Protein AF-A0A9Q4D2N9-F1 (afdb_monomer_lite)

Secondary structure (DSSP, 8-state):
----------------------PPPPPPTT--S-EEEEEE--TTSTT-SSSS-EEEEE--SSS----TT-------TT-

Radius of gyration: 26.05 Å; chains: 1; bounding box: 30×87×44 Å

Structure (mmCIF, N/CA/C/O backbone):
data_AF-A0A9Q4D2N9-F1
#
_entry.id   AF-A0A9Q4D2N9-F1
#
loop_
_atom_site.group_PDB
_atom_site.id
_atom_site.type_symbol
_atom_site.label_atom_id
_atom_site.label_alt_id
_atom_site.label_comp_id
_atom_site.label_asym_id
_atom_site.label_entity_id
_atom_site.label_seq_id
_atom_site.pdbx_PDB_ins_code
_atom_site.Cartn_x
_atom_site.Cartn_y
_atom_site.Cartn_z
_atom_site.occupancy
_atom_site.B_iso_or_equiv
_atom_site.auth_seq_id
_atom_site.auth_comp_id
_atom_site.auth_asym_id
_atom_site.auth_atom_id
_atom_site.pdbx_PDB_model_num
ATOM 1 N N . MET A 1 1 ? -2.588 -79.238 22.637 1.00 41.16 1 MET A N 1
ATOM 2 C CA . MET A 1 1 ? -1.420 -78.332 22.690 1.00 41.16 1 MET A CA 1
ATOM 3 C C . MET A 1 1 ? -1.911 -76.898 22.583 1.00 41.16 1 MET A C 1
ATOM 5 O O . MET A 1 1 ? -2.732 -76.613 21.725 1.00 41.16 1 MET A O 1
ATOM 9 N N . LYS A 1 2 ? -1.468 -76.042 23.513 1.00 40.03 2 LYS A N 1
ATOM 10 C CA . LYS A 1 2 ? -1.612 -74.576 23.481 1.00 40.03 2 LYS A CA 1
ATOM 11 C C . LYS A 1 2 ? -0.981 -74.028 22.190 1.00 40.03 2 LYS A C 1
ATOM 13 O O . LYS A 1 2 ? 0.004 -74.612 21.745 1.00 40.03 2 LYS A O 1
ATOM 18 N N . THR A 1 3 ? -1.469 -72.907 21.648 1.00 37.78 3 THR A N 1
ATOM 19 C CA . THR A 1 3 ? -0.780 -71.592 21.704 1.00 37.78 3 THR A CA 1
ATOM 20 C C . THR A 1 3 ? -1.596 -70.506 20.978 1.00 37.78 3 THR A C 1
ATOM 22 O O . THR A 1 3 ? -2.091 -70.692 19.873 1.00 37.78 3 THR A O 1
ATOM 25 N N . THR A 1 4 ? -1.746 -69.384 21.675 1.00 51.09 4 THR A N 1
ATOM 26 C CA . THR A 1 4 ? -2.442 -68.125 21.375 1.00 51.09 4 THR A CA 1
ATOM 27 C C . THR A 1 4 ? -1.686 -67.256 20.357 1.00 51.09 4 THR A C 1
ATOM 29 O O . THR A 1 4 ? -0.464 -67.174 20.452 1.00 51.09 4 THR A O 1
ATOM 32 N N . HIS A 1 5 ? -2.376 -66.485 19.500 1.00 37.50 5 HIS A N 1
ATOM 33 C CA . HIS A 1 5 ? -1.749 -65.403 18.717 1.00 37.50 5 HIS A CA 1
ATOM 34 C C . HIS A 1 5 ? -2.529 -64.072 18.791 1.00 37.50 5 HIS A C 1
ATOM 36 O O . HIS A 1 5 ? -3.505 -63.849 18.091 1.00 37.50 5 HIS A O 1
ATOM 42 N N . ARG A 1 6 ? -2.057 -63.244 19.736 1.00 48.47 6 ARG A N 1
ATOM 43 C CA . ARG A 1 6 ? -1.861 -61.776 19.760 1.00 48.47 6 ARG A CA 1
ATOM 44 C C . ARG A 1 6 ? -2.817 -60.861 18.967 1.00 48.47 6 ARG A C 1
ATOM 46 O O . ARG A 1 6 ? -2.824 -60.862 17.744 1.00 48.47 6 ARG A O 1
ATOM 53 N N . LEU A 1 7 ? -3.483 -59.969 19.714 1.00 49.72 7 LEU A N 1
ATOM 54 C CA . LEU A 1 7 ? -4.127 -58.747 19.223 1.00 49.72 7 LEU A CA 1
ATOM 55 C C . LEU A 1 7 ? -3.099 -57.787 18.599 1.00 49.72 7 LEU A C 1
ATOM 57 O O . LEU A 1 7 ? -2.079 -57.492 19.223 1.00 49.72 7 LEU A O 1
ATOM 61 N N . THR A 1 8 ? -3.433 -57.201 17.451 1.00 44.75 8 THR A N 1
ATOM 62 C CA . THR A 1 8 ? -2.851 -55.933 16.985 1.00 44.75 8 THR A CA 1
ATOM 63 C C . THR A 1 8 ? -3.969 -54.937 16.709 1.00 44.75 8 THR A C 1
ATOM 65 O O . THR A 1 8 ? -4.855 -55.187 15.895 1.00 44.75 8 THR A O 1
ATOM 68 N N . ALA A 1 9 ? -3.930 -53.828 17.444 1.00 49.06 9 ALA A N 1
ATOM 69 C CA . ALA A 1 9 ? -4.826 -52.690 17.329 1.00 49.06 9 ALA A CA 1
ATOM 70 C C . ALA A 1 9 ? -4.574 -51.911 16.030 1.00 49.06 9 ALA A C 1
ATOM 72 O O . ALA A 1 9 ? -3.426 -51.746 15.623 1.00 49.06 9 ALA A O 1
ATOM 73 N N . VAL A 1 10 ? -5.634 -51.359 15.439 1.00 48.50 10 VAL A N 1
ATOM 74 C CA . VAL A 1 10 ? -5.532 -50.264 14.467 1.00 48.50 10 VAL A CA 1
ATOM 75 C C . VAL A 1 10 ? -6.462 -49.158 14.949 1.00 48.50 10 VAL A C 1
ATOM 77 O O . VAL A 1 10 ? -7.677 -49.233 14.790 1.00 48.50 10 VAL A O 1
ATOM 80 N N . GLY A 1 11 ? -5.884 -48.160 15.617 1.00 47.03 11 GLY A N 1
ATOM 81 C CA . GLY A 1 11 ? -6.564 -46.903 15.904 1.00 47.03 11 GLY A CA 1
ATOM 82 C C . GLY A 1 11 ? -6.658 -46.096 14.614 1.00 47.03 11 GLY A C 1
ATOM 83 O O . GLY A 1 11 ? -5.635 -45.704 14.058 1.00 47.03 11 GLY A O 1
ATOM 84 N N . ALA A 1 12 ? -7.873 -45.877 14.121 1.00 52.09 12 ALA A N 1
ATOM 85 C CA . ALA A 1 12 ? -8.117 -44.979 13.003 1.00 52.09 12 ALA A CA 1
ATOM 86 C C . ALA A 1 12 ? -8.190 -43.540 13.532 1.00 52.09 12 ALA A C 1
ATOM 88 O O . ALA A 1 12 ? -9.228 -43.092 14.015 1.00 52.09 12 ALA A O 1
ATOM 89 N N . SER A 1 13 ? -7.072 -42.819 13.473 1.00 55.88 13 SER A N 1
ATOM 90 C CA . SER A 1 13 ? -7.047 -41.372 13.691 1.00 55.88 13 SER A CA 1
ATOM 91 C C . SER A 1 13 ? -7.707 -40.691 12.490 1.00 55.88 13 SER A C 1
ATOM 93 O O . SER A 1 13 ? -7.144 -40.674 11.396 1.00 55.88 13 SER A O 1
ATOM 95 N N . LEU A 1 14 ? -8.913 -40.152 12.672 1.00 52.78 14 LEU A N 1
ATOM 96 C CA . LEU A 1 14 ? -9.620 -39.395 11.642 1.00 52.78 14 LEU A CA 1
ATOM 97 C C . LEU A 1 14 ? -8.977 -38.004 11.518 1.00 52.78 14 LEU A C 1
ATOM 99 O O . LEU A 1 14 ? -9.245 -37.111 12.320 1.00 52.78 14 LEU A O 1
ATOM 103 N N . ALA A 1 15 ? -8.084 -37.826 10.545 1.00 54.50 15 ALA A N 1
ATOM 104 C CA . ALA A 1 15 ? -7.536 -36.515 10.215 1.00 54.50 15 ALA A CA 1
ATOM 105 C C . ALA A 1 15 ? -8.626 -35.672 9.532 1.00 54.50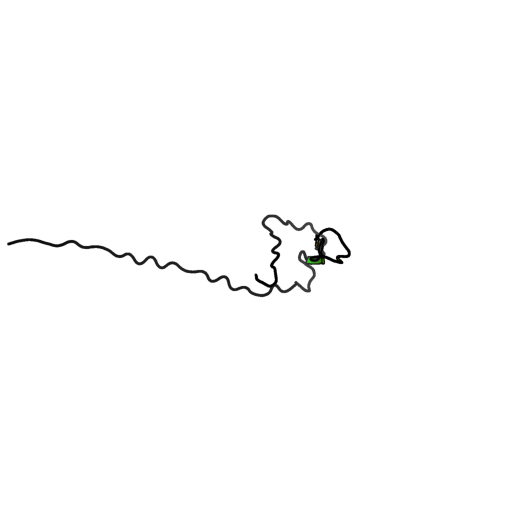 15 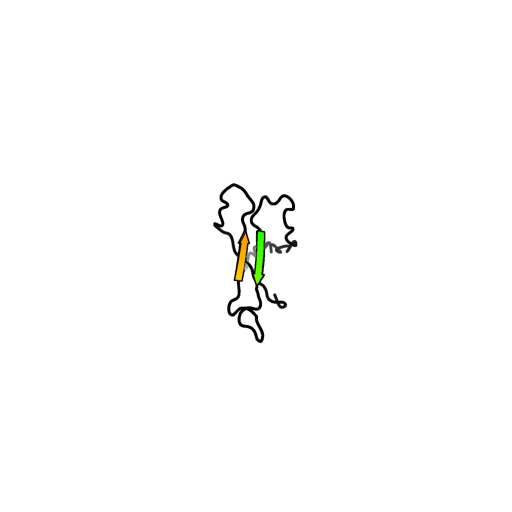ALA A C 1
ATOM 107 O O . ALA A 1 15 ? -9.010 -35.941 8.394 1.00 54.50 15 ALA A O 1
ATOM 108 N N . LEU A 1 16 ? -9.146 -34.661 10.232 1.00 54.31 16 LEU A N 1
ATOM 109 C CA . LEU A 1 16 ? -10.028 -33.653 9.647 1.00 54.31 16 LEU A CA 1
ATOM 110 C C . LEU A 1 16 ? -9.190 -32.752 8.728 1.00 54.31 16 LEU A C 1
ATOM 112 O O . LEU A 1 16 ? -8.465 -31.876 9.196 1.00 54.31 16 LEU A O 1
ATOM 116 N N . LEU A 1 17 ? -9.264 -32.981 7.416 1.00 57.97 17 LEU A N 1
ATOM 117 C CA . LEU A 1 17 ? -8.768 -32.029 6.424 1.00 57.97 17 LEU A CA 1
ATOM 118 C C . LEU A 1 17 ? -9.724 -30.827 6.394 1.00 57.97 17 LEU A C 1
ATOM 120 O O . LEU A 1 17 ? -10.793 -30.890 5.787 1.00 57.97 17 LEU A O 1
ATOM 124 N N . SER A 1 18 ? -9.346 -29.727 7.041 1.00 64.44 18 SER A N 1
ATOM 125 C CA . SER A 1 18 ? -10.021 -28.441 6.858 1.00 64.44 18 SER A CA 1
ATOM 126 C C . SER A 1 18 ? -9.716 -27.919 5.453 1.00 64.44 18 SER A C 1
ATOM 128 O O . SER A 1 18 ? -8.647 -27.362 5.209 1.00 64.44 18 SER A O 1
ATOM 130 N N . ALA A 1 19 ? -10.635 -28.113 4.507 1.00 61.38 19 ALA A N 1
ATOM 131 C CA . ALA A 1 19 ? -10.569 -27.432 3.221 1.00 61.38 19 ALA A CA 1
ATOM 132 C C . ALA A 1 19 ? -10.814 -25.932 3.452 1.00 61.38 19 ALA A C 1
ATOM 134 O O . ALA A 1 19 ? -11.905 -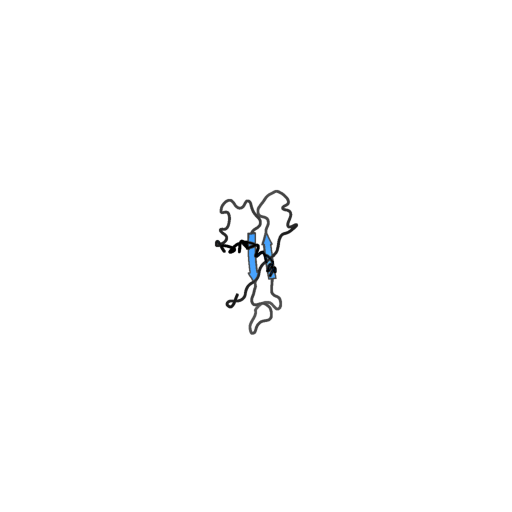25.534 3.861 1.00 61.38 19 ALA A O 1
ATOM 135 N N . ALA A 1 20 ? -9.797 -25.098 3.225 1.00 68.81 20 ALA A N 1
ATOM 136 C CA . ALA A 1 20 ? -9.953 -23.650 3.264 1.00 68.81 20 ALA A CA 1
ATOM 137 C C . ALA A 1 20 ? -10.838 -23.217 2.085 1.00 68.81 20 ALA A C 1
ATOM 139 O O . ALA A 1 20 ? -10.416 -23.252 0.929 1.00 68.81 20 ALA A O 1
ATOM 140 N N . VAL A 1 21 ? -12.085 -22.847 2.374 1.00 70.38 21 VAL A N 1
ATOM 141 C CA . VAL A 1 21 ? -12.988 -22.251 1.388 1.00 70.38 21 VAL A CA 1
ATOM 142 C C . VAL A 1 21 ? -12.484 -20.838 1.099 1.00 70.38 21 VAL A C 1
ATOM 144 O O . VAL A 1 21 ? -12.489 -19.984 1.982 1.00 70.38 21 VAL A O 1
ATOM 147 N N . ILE A 1 22 ? -12.025 -20.593 -0.129 1.00 69.06 22 ILE A N 1
ATOM 148 C CA . ILE A 1 22 ? -11.605 -19.260 -0.573 1.00 69.06 22 ILE A CA 1
ATOM 149 C C . ILE A 1 22 ? -12.869 -18.499 -0.986 1.00 69.06 22 ILE A C 1
ATOM 151 O O . ILE A 1 22 ? -13.354 -18.650 -2.105 1.00 69.06 22 ILE A O 1
ATOM 155 N N . VAL A 1 23 ? -13.433 -17.715 -0.069 1.00 75.31 23 VAL A N 1
ATOM 156 C CA . VAL A 1 23 ? -14.480 -16.734 -0.394 1.00 75.31 23 VAL A CA 1
ATOM 157 C C . VAL A 1 23 ? -13.828 -15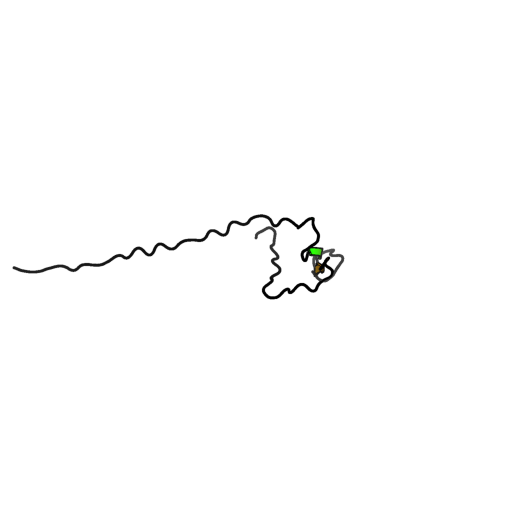.449 -0.921 1.00 75.31 23 VAL A C 1
ATOM 159 O O . VAL A 1 23 ? -12.830 -15.008 -0.348 1.00 75.31 23 VAL A O 1
ATOM 162 N N . PRO A 1 24 ? -14.342 -14.846 -2.010 1.00 72.12 24 PRO A N 1
ATOM 163 C CA . PRO A 1 24 ? -13.820 -13.581 -2.516 1.00 72.12 24 PRO A CA 1
ATOM 164 C C . PRO A 1 24 ? -14.020 -12.479 -1.471 1.00 72.12 24 PRO A C 1
ATOM 166 O O . PRO A 1 24 ? -15.107 -12.339 -0.911 1.00 72.12 24 PRO A O 1
ATOM 169 N N . ALA A 1 25 ? -12.975 -11.693 -1.211 1.00 68.00 25 ALA A N 1
ATOM 170 C CA . ALA A 1 25 ? -13.068 -10.554 -0.307 1.00 68.00 25 ALA A CA 1
ATOM 171 C C . ALA A 1 25 ? -13.976 -9.477 -0.919 1.00 68.00 25 ALA A C 1
ATOM 173 O O . ALA A 1 25 ? -13.793 -9.084 -2.074 1.00 68.00 25 ALA A O 1
ATOM 174 N N . GLN A 1 26 ? -14.955 -9.003 -0.149 1.00 68.38 26 GLN A N 1
ATOM 175 C CA . GLN A 1 26 ? -15.773 -7.849 -0.512 1.00 68.38 26 GLN A CA 1
ATOM 176 C C . GLN A 1 26 ? -15.240 -6.623 0.229 1.00 68.38 26 GLN A C 1
ATOM 178 O O . GLN A 1 26 ? -15.001 -6.693 1.431 1.00 68.38 26 GLN A O 1
ATOM 183 N N . ALA A 1 27 ? -15.047 -5.511 -0.481 1.00 66.94 27 ALA A N 1
ATOM 184 C CA . ALA A 1 27 ? -14.711 -4.244 0.161 1.00 66.94 27 ALA A CA 1
ATOM 185 C C . ALA A 1 27 ? -15.916 -3.748 0.975 1.00 66.94 27 ALA A C 1
ATOM 187 O O . ALA A 1 27 ? -17.043 -3.781 0.469 1.00 66.94 27 ALA A O 1
ATOM 188 N N . SER A 1 28 ? -15.689 -3.282 2.207 1.00 69.88 28 SER A N 1
ATOM 189 C CA . SER A 1 28 ? -16.740 -2.628 2.988 1.00 69.88 28 SER A CA 1
ATOM 190 C C . SER A 1 28 ? -17.118 -1.304 2.311 1.00 69.88 28 SER A C 1
ATOM 192 O O . SER A 1 28 ? -16.267 -0.420 2.188 1.00 69.88 28 SER A O 1
ATOM 194 N N . PRO A 1 29 ? -18.375 -1.119 1.865 1.00 70.75 29 PRO A N 1
ATOM 195 C CA . PRO A 1 29 ? -18.804 0.147 1.279 1.00 70.75 29 PRO A CA 1
ATOM 196 C C . PRO A 1 29 ? -18.907 1.265 2.325 1.00 70.75 29 PRO A C 1
ATOM 198 O O . PRO A 1 29 ? -19.064 2.424 1.950 1.00 70.75 29 PRO A O 1
ATOM 201 N N . ALA A 1 30 ? -18.845 0.930 3.619 1.00 76.94 30 ALA A N 1
ATOM 202 C CA . ALA A 1 30 ? -18.920 1.896 4.705 1.00 76.94 30 ALA A CA 1
ATOM 203 C C . ALA A 1 30 ? -17.610 2.682 4.898 1.00 76.94 30 ALA A C 1
ATOM 205 O O . ALA A 1 30 ? -17.640 3.730 5.537 1.00 76.94 30 ALA A O 1
ATOM 206 N N . GLY A 1 31 ? -16.492 2.230 4.309 1.00 75.88 31 GLY A N 1
ATOM 207 C CA . GLY A 1 31 ? -15.204 2.923 4.425 1.00 75.88 31 GLY A CA 1
ATOM 208 C C . GLY A 1 31 ?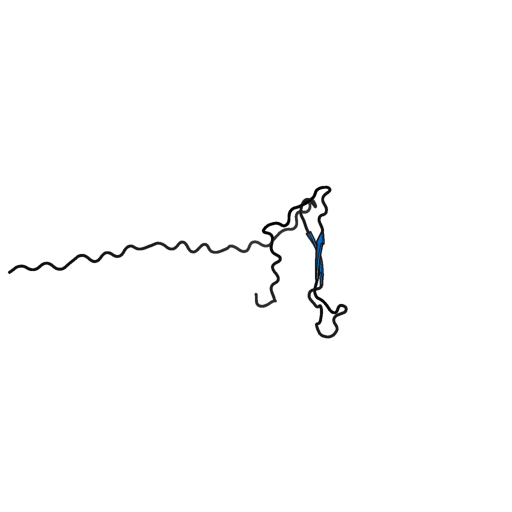 -14.661 2.926 5.855 1.00 75.88 31 GLY A C 1
ATOM 209 O O . GLY A 1 31 ? -14.028 3.885 6.276 1.00 75.88 31 GLY A O 1
ATOM 210 N N . ASP A 1 32 ? -14.954 1.873 6.605 1.00 83.19 32 ASP A N 1
ATOM 211 C CA . ASP A 1 32 ? -14.621 1.681 8.016 1.00 83.19 32 ASP A CA 1
ATOM 212 C C . ASP A 1 32 ? -13.384 0.793 8.240 1.00 83.19 32 ASP A C 1
ATOM 214 O O . ASP A 1 32 ? -12.951 0.627 9.377 1.00 83.19 32 ASP A O 1
ATOM 218 N N . ASP A 1 33 ? -12.772 0.295 7.162 1.00 88.00 33 ASP A N 1
ATOM 219 C CA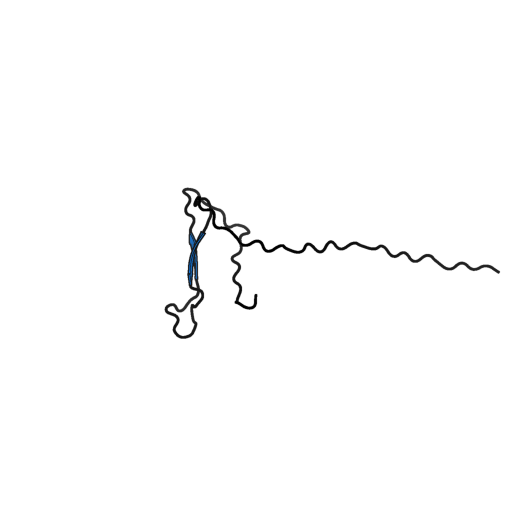 . ASP A 1 33 ? -11.602 -0.585 7.187 1.00 88.00 33 ASP A CA 1
ATOM 220 C C . ASP A 1 33 ? -10.467 -0.076 6.285 1.00 88.00 33 ASP A C 1
ATOM 222 O O . ASP A 1 33 ? -10.678 0.705 5.354 1.00 88.00 33 ASP A O 1
ATOM 226 N N . VAL A 1 34 ? -9.243 -0.562 6.532 1.00 92.69 34 VAL A N 1
ATOM 227 C CA . VAL A 1 34 ? -8.077 -0.307 5.669 1.00 92.69 34 VAL A CA 1
ATOM 228 C C . VAL A 1 34 ? -8.330 -0.858 4.265 1.00 92.69 34 VAL A C 1
ATOM 230 O O . VAL A 1 34 ? -8.698 -2.021 4.093 1.00 92.69 34 VAL A O 1
ATOM 233 N N . VAL A 1 35 ? -8.063 -0.037 3.252 1.00 92.19 35 VAL A N 1
ATOM 234 C CA . VAL A 1 35 ? -8.236 -0.377 1.834 1.00 92.19 35 VAL A CA 1
ATOM 235 C C . VAL A 1 35 ? -6.908 -0.344 1.083 1.00 92.19 35 VAL A C 1
ATOM 237 O O . VAL A 1 35 ? -5.964 0.333 1.489 1.00 92.19 35 VAL A O 1
ATOM 240 N N . ILE A 1 36 ? -6.845 -1.047 -0.050 1.00 93.38 36 ILE A N 1
ATOM 241 C CA . ILE A 1 36 ? -5.799 -0.833 -1.057 1.00 93.38 36 ILE A CA 1
ATOM 242 C C . ILE A 1 36 ? -6.267 0.310 -1.963 1.00 93.38 36 ILE A C 1
ATOM 244 O O . ILE A 1 36 ? -7.188 0.116 -2.758 1.00 93.38 36 ILE A O 1
ATOM 248 N N . SER A 1 37 ? -5.666 1.492 -1.831 1.00 93.69 37 SER A N 1
ATOM 249 C CA . SER A 1 37 ? -6.001 2.680 -2.637 1.00 93.69 37 SER A CA 1
ATOM 250 C C . SER A 1 37 ? -5.337 2.654 -4.013 1.00 93.69 37 SER A C 1
ATOM 252 O O . SER A 1 37 ? -5.944 3.069 -4.999 1.00 93.69 37 SER A O 1
ATOM 254 N N . GLU A 1 38 ? -4.123 2.109 -4.101 1.00 94.88 38 GLU A N 1
ATOM 255 C CA . GLU A 1 38 ? -3.399 1.928 -5.356 1.00 94.88 38 GLU A CA 1
ATOM 256 C C . GLU A 1 38 ? -2.541 0.658 -5.321 1.00 94.88 38 GLU A C 1
ATOM 258 O O . GLU A 1 38 ? -1.958 0.290 -4.301 1.00 94.88 38 GLU A O 1
ATOM 263 N N . ALA A 1 39 ? -2.429 -0.016 -6.464 1.00 94.94 39 ALA A N 1
ATOM 264 C CA . ALA A 1 39 ? -1.480 -1.103 -6.646 1.00 94.94 39 ALA A CA 1
ATOM 265 C C . ALA A 1 39 ? -0.805 -0.996 -8.013 1.00 94.94 39 ALA A C 1
ATOM 267 O O . ALA A 1 39 ? -1.454 -1.106 -9.055 1.00 94.94 39 ALA A O 1
ATOM 268 N N . TYR A 1 40 ? 0.521 -0.871 -8.009 1.00 95.12 40 TYR A N 1
ATOM 269 C CA . TYR A 1 40 ? 1.336 -0.948 -9.212 1.00 95.12 40 TYR A CA 1
ATOM 270 C C . TYR A 1 40 ? 2.158 -2.233 -9.203 1.00 95.12 40 TYR A C 1
ATOM 272 O O . TYR A 1 40 ? 3.246 -2.330 -8.630 1.00 95.12 40 TYR A O 1
ATOM 280 N N . THR A 1 41 ? 1.635 -3.257 -9.868 1.00 92.44 41 THR A N 1
ATOM 281 C CA . THR A 1 41 ? 2.217 -4.607 -9.852 1.00 92.44 41 THR A CA 1
ATOM 282 C C . THR A 1 41 ? 3.202 -4.847 -10.996 1.00 92.44 41 THR A C 1
ATOM 284 O O . THR A 1 41 ? 3.974 -5.808 -10.959 1.00 92.44 41 THR A O 1
ATOM 287 N N . ASN A 1 42 ? 3.253 -3.953 -11.991 1.00 92.69 42 ASN A N 1
ATOM 288 C CA . ASN A 1 42 ? 4.113 -4.095 -13.169 1.00 92.69 42 ASN A CA 1
ATOM 289 C C . ASN A 1 42 ? 5.507 -3.448 -13.022 1.00 92.69 42 ASN A C 1
ATOM 291 O O . ASN A 1 42 ? 6.277 -3.428 -13.974 1.00 92.69 42 ASN A O 1
ATOM 295 N N . GLY A 1 43 ? 5.861 -2.937 -11.840 1.00 94.81 43 GLY A N 1
ATOM 296 C CA . GLY A 1 43 ? 7.179 -2.353 -11.555 1.00 94.81 43 GLY A CA 1
ATOM 297 C C . GLY A 1 43 ? 8.354 -3.207 -12.007 1.00 94.81 43 GLY A C 1
ATOM 298 O O . GLY A 1 43 ? 8.379 -4.407 -11.723 1.00 94.81 43 GLY A O 1
ATOM 299 N N . GLY A 1 44 ? 9.288 -2.581 -12.726 1.00 93.62 44 GLY A N 1
ATOM 300 C CA . GLY A 1 44 ? 10.523 -3.207 -13.211 1.00 93.62 44 GLY A CA 1
ATOM 301 C C . GLY A 1 44 ? 10.358 -4.146 -14.413 1.00 93.62 44 GLY A C 1
ATOM 302 O O . GLY A 1 44 ? 11.350 -4.678 -14.903 1.00 93.62 44 GLY A O 1
ATOM 303 N N . SER A 1 45 ? 9.135 -4.353 -14.907 1.00 94.56 45 SER A N 1
ATOM 304 C CA . SER A 1 45 ? 8.883 -5.089 -16.150 1.00 94.56 45 SER A CA 1
ATOM 305 C C . SER A 1 45 ? 9.249 -4.257 -17.388 1.00 94.56 45 SER A C 1
ATOM 307 O O . SER A 1 45 ? 9.380 -3.033 -17.324 1.00 94.56 45 SER A O 1
ATOM 309 N N . ALA A 1 46 ? 9.355 -4.907 -18.553 1.00 95.94 46 ALA A N 1
ATOM 310 C CA . ALA A 1 46 ? 9.533 -4.205 -19.824 1.00 95.94 46 ALA A CA 1
ATOM 311 C C . ALA A 1 46 ? 8.415 -3.167 -20.045 1.00 95.94 46 ALA A C 1
ATOM 313 O O . ALA A 1 46 ? 7.233 -3.475 -19.886 1.00 95.94 46 ALA A O 1
ATOM 314 N N . ASN A 1 47 ? 8.803 -1.943 -20.419 1.00 94.00 47 ASN A N 1
ATOM 315 C CA . ASN A 1 47 ? 7.917 -0.787 -20.622 1.00 94.00 47 ASN A CA 1
ATOM 316 C C . ASN A 1 47 ? 7.111 -0.351 -19.382 1.00 94.00 47 ASN A C 1
ATOM 318 O O . ASN A 1 47 ? 6.115 0.359 -19.514 1.00 94.00 47 ASN A O 1
ATOM 322 N N . ALA A 1 48 ? 7.512 -0.763 -18.177 1.00 96.69 48 ALA A N 1
ATOM 323 C CA . ALA A 1 48 ? 6.901 -0.274 -16.951 1.00 96.69 48 ALA A CA 1
ATOM 324 C C . ALA A 1 48 ? 7.193 1.223 -16.755 1.00 96.69 48 ALA A C 1
ATOM 326 O O . ALA A 1 48 ? 8.331 1.666 -16.896 1.00 96.69 48 ALA A O 1
ATOM 327 N N . VAL A 1 49 ? 6.161 1.983 -16.382 1.00 95.12 49 VAL A N 1
ATOM 328 C CA . VAL A 1 49 ? 6.260 3.412 -16.045 1.00 95.12 49 VAL A CA 1
ATOM 329 C C . VAL A 1 49 ? 7.124 3.616 -14.799 1.00 95.12 49 VAL A C 1
ATOM 331 O O . VAL A 1 49 ? 7.983 4.493 -14.777 1.00 95.12 49 VAL A O 1
ATOM 334 N N . TYR A 1 50 ? 6.930 2.774 -13.778 1.00 95.38 50 TYR A N 1
ATOM 335 C CA . TYR A 1 50 ? 7.738 2.782 -12.560 1.00 95.38 50 TYR A CA 1
ATOM 336 C C . TYR A 1 50 ? 8.720 1.612 -12.497 1.00 95.38 50 TYR A C 1
ATOM 338 O O . TYR A 1 50 ? 8.458 0.504 -12.974 1.00 95.38 50 TYR A O 1
ATOM 346 N N . THR A 1 51 ? 9.845 1.859 -11.830 1.00 96.50 51 THR A N 1
ATOM 347 C CA . THR A 1 51 ? 10.926 0.886 -11.629 1.00 96.50 51 THR A CA 1
ATOM 348 C C . THR A 1 51 ? 10.622 -0.137 -10.539 1.00 96.50 51 THR A C 1
ATOM 350 O O . THR A 1 51 ? 11.114 -1.259 -10.610 1.00 96.50 51 THR A O 1
ATOM 353 N N . HIS A 1 52 ? 9.780 0.208 -9.563 1.00 95.44 52 HIS A N 1
ATOM 354 C CA . HIS A 1 52 ? 9.460 -0.649 -8.423 1.00 95.44 52 HIS A CA 1
ATOM 355 C C . HIS A 1 52 ? 7.974 -0.981 -8.381 1.00 95.44 52 HIS A C 1
ATOM 357 O O . HIS A 1 52 ? 7.132 -0.216 -8.851 1.00 95.44 52 HIS A O 1
ATOM 363 N N . LYS A 1 53 ? 7.667 -2.160 -7.839 1.00 94.25 53 LYS A N 1
ATOM 364 C CA . LYS A 1 53 ? 6.295 -2.561 -7.532 1.00 94.25 53 LYS A CA 1
ATOM 365 C C . LYS A 1 53 ? 5.905 -1.943 -6.196 1.00 94.25 53 LYS A C 1
ATOM 367 O O . LYS A 1 53 ? 6.741 -1.894 -5.294 1.00 94.25 53 LYS A O 1
ATOM 372 N N . PHE A 1 54 ? 4.657 -1.521 -6.063 1.00 95.06 54 PHE A N 1
ATOM 373 C CA . PHE A 1 54 ? 4.140 -1.032 -4.791 1.00 95.06 54 PHE A CA 1
ATOM 374 C C . PHE A 1 54 ? 2.658 -1.354 -4.625 1.00 95.06 54 PHE A C 1
ATOM 376 O O . PHE A 1 54 ? 1.939 -1.600 -5.597 1.00 95.06 54 PHE A O 1
ATOM 383 N N . VAL A 1 55 ? 2.232 -1.344 -3.367 1.00 96.56 55 VAL A N 1
ATOM 384 C CA . VAL A 1 55 ? 0.835 -1.356 -2.944 1.00 96.56 55 VAL A CA 1
ATOM 385 C C . VAL A 1 55 ? 0.701 -0.267 -1.891 1.00 96.56 55 VAL A C 1
ATOM 387 O O . VAL A 1 55 ? 1.479 -0.242 -0.937 1.00 96.56 55 VAL A O 1
ATOM 390 N N . GLU A 1 56 ? -0.247 0.637 -2.090 1.00 96.56 56 GLU A N 1
ATOM 391 C CA . GLU A 1 56 ? -0.609 1.661 -1.120 1.00 96.56 56 GLU A CA 1
ATOM 392 C C . GLU A 1 56 ? -1.769 1.150 -0.265 1.00 96.56 56 GLU A C 1
ATOM 394 O O . GLU A 1 56 ? -2.784 0.679 -0.783 1.00 96.56 56 GLU A O 1
ATOM 399 N N . LEU A 1 57 ? -1.591 1.229 1.054 1.00 95.81 57 LEU A N 1
ATOM 400 C CA . LEU A 1 57 ? -2.648 0.982 2.024 1.00 95.81 57 LEU A CA 1
ATOM 401 C C . LEU A 1 57 ? -3.122 2.319 2.578 1.00 95.81 57 LEU A C 1
ATOM 403 O O . LEU A 1 57 ? -2.309 3.122 3.041 1.00 95.81 57 LEU A O 1
ATOM 407 N N . TYR A 1 58 ? -4.433 2.524 2.577 1.00 94.81 58 TYR A N 1
ATOM 408 C CA . TYR A 1 58 ? -5.066 3.721 3.105 1.00 94.81 58 TYR A CA 1
ATOM 409 C C . TYR A 1 58 ? -6.027 3.357 4.234 1.00 94.81 58 TYR A C 1
ATOM 411 O O . TYR A 1 58 ? -6.846 2.450 4.097 1.00 94.81 58 TYR A O 1
ATOM 419 N N . ASN A 1 59 ? -5.916 4.070 5.355 1.00 94.69 59 ASN A N 1
ATOM 420 C CA . ASN A 1 59 ? -6.892 4.031 6.437 1.00 94.69 59 ASN A CA 1
ATOM 421 C C . ASN A 1 59 ? -7.871 5.209 6.249 1.00 94.69 59 ASN A C 1
ATOM 423 O O . ASN A 1 59 ? -7.479 6.342 6.536 1.00 94.69 59 ASN A O 1
ATOM 427 N N . PRO A 1 60 ? -9.104 4.969 5.767 1.00 92.31 60 PRO A N 1
ATOM 428 C CA . PRO A 1 60 ? -10.112 6.012 5.564 1.00 92.31 60 PRO A CA 1
ATOM 429 C C . PRO A 1 60 ? -10.780 6.501 6.859 1.00 92.31 60 PRO A C 1
ATOM 431 O O . PRO A 1 60 ? -11.630 7.385 6.800 1.00 92.31 60 PRO A O 1
ATOM 434 N N . THR A 1 61 ? -10.434 5.928 8.015 1.00 91.44 61 THR A N 1
ATOM 435 C CA . THR A 1 61 ? -11.071 6.246 9.298 1.00 91.44 61 THR A CA 1
ATOM 436 C C . THR A 1 61 ? -10.355 7.370 10.052 1.00 91.44 61 THR A C 1
ATOM 438 O O . THR A 1 61 ? -9.171 7.636 9.846 1.00 91.44 61 THR A O 1
ATOM 441 N N . ASP A 1 62 ? -11.057 7.974 11.015 1.00 94.12 62 ASP A N 1
ATOM 442 C CA . ASP A 1 62 ? -10.510 9.008 11.908 1.00 94.12 62 ASP A CA 1
ATOM 443 C C . ASP A 1 62 ? -9.740 8.430 13.113 1.00 94.12 62 ASP A C 1
ATOM 445 O O . ASP A 1 62 ? -9.412 9.145 14.063 1.00 94.12 62 ASP A O 1
ATOM 449 N N . SER A 1 63 ? -9.484 7.119 13.136 1.00 94.44 63 SER A N 1
ATOM 450 C CA . SER A 1 63 ? -8.822 6.427 14.248 1.00 94.44 63 SER A CA 1
ATOM 451 C C . SER A 1 63 ? -7.661 5.557 13.763 1.00 94.44 63 SER A C 1
ATOM 453 O O . SER A 1 63 ? -7.705 5.026 12.655 1.00 94.44 63 SER A O 1
ATOM 455 N N . PRO A 1 64 ? -6.597 5.368 14.567 1.00 94.81 64 PRO A N 1
ATOM 456 C CA . PRO A 1 64 ? -5.522 4.450 14.205 1.00 94.81 64 PRO A CA 1
ATOM 457 C C . PRO A 1 64 ? -6.028 3.009 14.057 1.00 94.81 64 PRO A C 1
ATOM 459 O O . PRO A 1 64 ? -6.725 2.504 14.935 1.00 94.81 64 PRO A O 1
ATOM 462 N N . VAL A 1 65 ? -5.607 2.327 12.989 1.00 93.94 65 VAL A N 1
ATOM 463 C CA . VAL A 1 65 ? -5.849 0.892 12.776 1.00 93.94 65 VAL A CA 1
ATOM 464 C C . VAL A 1 65 ? -4.531 0.135 12.933 1.00 93.94 65 VAL A C 1
ATOM 466 O O . VAL A 1 65 ? -3.526 0.492 12.316 1.00 93.94 65 VAL A O 1
ATOM 469 N N . SER A 1 66 ? -4.522 -0.906 13.771 1.00 95.00 66 SER A N 1
ATOM 470 C CA . SER A 1 66 ? -3.359 -1.790 13.906 1.00 95.00 66 SER A CA 1
ATOM 471 C C . SER A 1 66 ? -3.288 -2.764 12.733 1.00 95.00 66 SER A C 1
ATOM 473 O O . SER A 1 66 ? -4.281 -3.399 12.388 1.00 95.00 66 SER A O 1
ATOM 475 N N . LEU A 1 67 ? -2.091 -2.918 12.167 1.00 95.19 67 LEU A N 1
ATOM 476 C CA . LEU A 1 67 ? -1.783 -3.923 11.145 1.00 95.19 67 LEU A CA 1
ATOM 477 C C . LEU A 1 67 ? -1.089 -5.158 11.739 1.00 95.19 67 LEU A C 1
ATOM 479 O O . LEU A 1 67 ? -0.566 -5.997 11.006 1.00 95.19 67 LEU A O 1
ATOM 483 N N . GLU A 1 68 ? -1.015 -5.267 13.067 1.00 97.62 68 GLU A N 1
ATOM 484 C CA . GLU A 1 68 ? -0.379 -6.410 13.716 1.00 97.62 68 GLU A CA 1
ATOM 485 C C . GLU A 1 68 ? -1.055 -7.723 13.289 1.00 97.62 68 GLU A C 1
ATOM 487 O O . GLU A 1 68 ? -2.277 -7.858 13.310 1.00 97.62 68 GLU A O 1
ATOM 492 N N . GLY A 1 69 ? -0.246 -8.692 12.856 1.00 96.56 69 GLY A N 1
ATOM 493 C CA . GLY A 1 69 ? -0.729 -9.981 12.357 1.00 96.56 69 GLY A CA 1
ATOM 494 C C . GLY A 1 69 ? -1.295 -9.959 10.932 1.00 96.56 69 GLY A C 1
ATOM 495 O O . GLY A 1 69 ? -1.640 -11.021 10.412 1.00 96.56 69 GLY A O 1
ATOM 496 N N . TRP A 1 70 ? -1.366 -8.800 10.270 1.00 95.19 70 TRP A N 1
ATOM 497 C CA . TRP A 1 70 ? -1.799 -8.721 8.875 1.00 95.19 70 TRP A CA 1
ATOM 498 C C . TRP A 1 70 ? -0.702 -9.198 7.925 1.00 95.19 70 TRP A C 1
ATOM 500 O O . TRP A 1 70 ? 0.495 -9.104 8.197 1.00 95.19 70 TRP A O 1
ATOM 510 N N . SER A 1 71 ? -1.120 -9.690 6.761 1.00 94.25 71 SER A N 1
ATOM 511 C CA . SER A 1 71 ? -0.216 -10.023 5.664 1.00 94.25 71 SER A CA 1
ATOM 512 C C . SER A 1 71 ? -0.799 -9.553 4.340 1.00 94.25 71 SER A C 1
ATOM 514 O O . SER A 1 71 ? -2.010 -9.608 4.130 1.00 94.25 71 SER A O 1
ATOM 516 N N . LEU A 1 72 ? 0.074 -9.113 3.436 1.00 92.62 72 LEU A N 1
ATOM 517 C CA . LEU A 1 72 ? -0.302 -8.784 2.070 1.00 92.62 72 LEU A CA 1
ATOM 518 C C . LEU A 1 72 ? -0.020 -9.993 1.177 1.00 92.62 72 LEU A C 1
ATOM 520 O O . LEU A 1 72 ? 1.132 -10.388 1.001 1.00 92.62 72 LEU A O 1
ATOM 524 N N . GLN A 1 73 ? -1.075 -10.586 0.622 1.00 91.81 73 GLN A N 1
ATOM 525 C CA . GLN A 1 73 ? -0.964 -11.746 -0.259 1.00 91.81 73 GLN A CA 1
ATOM 526 C C . GLN A 1 73 ? -0.975 -11.293 -1.720 1.00 91.81 73 GLN A C 1
ATOM 528 O O . GLN A 1 73 ? -1.949 -10.711 -2.192 1.00 91.81 73 GLN A O 1
ATOM 533 N N . TYR A 1 74 ? 0.103 -11.587 -2.444 1.00 87.00 74 TYR A N 1
ATOM 534 C CA . TYR A 1 74 ? 0.216 -11.352 -3.882 1.00 87.00 74 TYR A CA 1
ATOM 535 C C . TYR A 1 74 ? 0.340 -12.693 -4.602 1.00 87.00 74 TYR A C 1
ATOM 537 O O . TYR A 1 74 ? 1.205 -13.500 -4.262 1.00 87.00 74 TYR A O 1
ATOM 545 N N . ARG A 1 75 ? -0.516 -12.935 -5.598 1.00 85.81 75 ARG A N 1
ATOM 546 C CA . ARG A 1 75 ? -0.526 -14.178 -6.380 1.00 85.81 75 ARG A CA 1
ATOM 547 C C . ARG A 1 75 ? -0.406 -13.855 -7.860 1.00 85.81 75 ARG A C 1
ATOM 549 O O . ARG A 1 75 ? -1.026 -12.911 -8.347 1.00 85.81 75 ARG A O 1
ATOM 556 N N . SER A 1 76 ? 0.402 -14.638 -8.567 1.00 80.06 76 SER A N 1
ATOM 557 C CA . SER A 1 76 ? 0.443 -14.584 -10.029 1.00 80.06 76 SER A CA 1
ATOM 558 C C . SER A 1 76 ? -0.808 -15.246 -10.619 1.00 80.06 76 SER A C 1
ATOM 560 O O . SER A 1 76 ? -1.560 -15.906 -9.902 1.00 80.06 76 SER A O 1
ATOM 562 N N . SER A 1 77 ? -1.016 -15.135 -11.933 1.00 77.38 77 SER A N 1
ATOM 563 C CA . SER A 1 77 ? -2.122 -15.826 -12.614 1.00 77.38 77 SER A CA 1
ATOM 564 C C . SER A 1 77 ? -2.107 -17.353 -12.434 1.00 77.38 77 SER A C 1
ATOM 566 O O . SER A 1 77 ? -3.149 -17.980 -12.593 1.00 77.38 77 SER A O 1
ATOM 568 N N . GLY A 1 78 ? -0.958 -17.950 -12.090 1.00 83.50 78 GLY A N 1
ATOM 569 C CA . GLY A 1 78 ? -0.816 -19.386 -11.822 1.00 83.50 78 GLY A CA 1
ATOM 570 C C . GLY A 1 78 ? -1.162 -19.823 -10.394 1.00 83.50 78 GLY A C 1
ATOM 571 O O . GLY A 1 78 ? -1.185 -21.024 -10.129 1.00 83.50 78 GLY A O 1
ATOM 572 N N . GLY A 1 79 ? -1.451 -18.876 -9.495 1.00 61.81 79 GLY A N 1
ATOM 573 C CA . GLY A 1 79 ? -1.617 -19.132 -8.063 1.00 61.81 79 GLY A CA 1
ATOM 574 C C . GLY A 1 79 ? -0.344 -18.930 -7.264 1.00 61.81 79 GLY A C 1
ATOM 575 O O . GLY A 1 79 ? 0.771 -19.081 -7.799 1.00 61.81 79 GLY A O 1
#

pLDDT: mean 78.85, std 18.9, range [37.5, 97.62]

Foldseek 3Di:
DDDDDDDDDDDDDDDPDPDPDDDDDDDDPVLQDKDFPDWDQCACPVPRPHNDTDTDIDRSDPDDDDCVPPDDDDDDPVD

Sequence (79 aa):
MKTTHRLTAVGASLALLSAAVIVPAQASPAGDDVVISEAYTNGGSANAVYTHKFVELYNPTDSPVSLEGWSLQYRSSGG